Protein AF-X1FEM2-F1 (afdb_monomer_lite)

pLDDT: mean 85.8, std 10.71, range [53.5, 97.19]

Radius of gyration: 21.21 Å; chains: 1; bounding box: 32×51×67 Å

Sequence (137 aa):
MNKSILLIILLAVMNFSYGQSQCYWGSFNINFDDTICLHRLTIDSITNPNNIWQIGKPQKPIFYSAHSSPNVIATDTVNPYPPNDTSAFIVSNNAAMGGFQFPHTALLAVYYKVNSDSLKDYGLIEFSPDNGSTWIN

Organism: NCBI:txid412755

Structure (mmCIF, N/CA/C/O backbone):
data_AF-X1FEM2-F1
#
_entry.id   AF-X1FEM2-F1
#
loop_
_atom_site.group_PDB
_atom_site.id
_atom_site.type_symbol
_atom_site.label_atom_id
_atom_site.label_alt_id
_atom_site.label_comp_id
_atom_site.label_asym_id
_atom_site.label_entity_id
_atom_site.label_seq_id
_atom_site.pdbx_PDB_ins_code
_atom_site.Cartn_x
_atom_site.Cartn_y
_atom_site.Cartn_z
_atom_site.occupancy
_atom_site.B_iso_or_equiv
_atom_site.auth_seq_id
_atom_site.auth_comp_id
_atom_site.auth_asym_id
_atom_site.auth_atom_id
_atom_site.pdbx_PDB_model_num
ATOM 1 N N . MET A 1 1 ? 1.750 -31.756 -50.009 1.00 60.81 1 MET A N 1
ATOM 2 C CA . MET A 1 1 ? 2.315 -31.698 -48.642 1.00 60.81 1 MET A CA 1
ATOM 3 C C . MET A 1 1 ? 1.607 -32.738 -47.787 1.00 60.81 1 MET A C 1
ATOM 5 O O . MET A 1 1 ? 0.385 -32.792 -47.836 1.00 60.81 1 MET A O 1
ATOM 9 N N . ASN A 1 2 ? 2.341 -33.614 -47.092 1.00 82.31 2 ASN A N 1
ATOM 10 C CA . ASN A 1 2 ? 1.728 -34.677 -46.288 1.00 82.31 2 ASN A CA 1
ATOM 11 C C . ASN A 1 2 ? 0.924 -34.054 -45.129 1.00 82.31 2 ASN A C 1
ATOM 13 O O . ASN A 1 2 ? 1.413 -33.127 -44.483 1.00 82.31 2 ASN A O 1
ATOM 17 N N . LYS A 1 3 ? -0.292 -34.547 -44.860 1.00 75.19 3 LYS A N 1
ATOM 18 C CA . LYS A 1 3 ? -1.174 -34.022 -43.799 1.00 75.19 3 LYS A CA 1
ATOM 19 C C . LYS A 1 3 ? -0.483 -34.038 -42.429 1.00 75.19 3 LYS A C 1
ATOM 21 O O . LYS A 1 3 ? -0.671 -33.118 -41.641 1.00 75.19 3 LYS A O 1
ATOM 26 N N . SER A 1 4 ? 0.395 -35.014 -42.196 1.00 78.44 4 SER A N 1
ATOM 27 C CA . SER A 1 4 ? 1.227 -35.104 -40.990 1.00 78.44 4 SER A CA 1
ATOM 28 C C . SER A 1 4 ? 2.242 -33.961 -40.865 1.00 78.44 4 SER A C 1
ATOM 30 O O . SER A 1 4 ? 2.487 -33.486 -39.764 1.00 78.44 4 SER A O 1
ATOM 32 N N . ILE A 1 5 ? 2.794 -33.470 -41.981 1.00 81.69 5 ILE A N 1
ATOM 33 C CA . ILE A 1 5 ? 3.745 -32.343 -41.987 1.00 81.69 5 ILE A CA 1
ATOM 34 C C . ILE A 1 5 ? 3.013 -31.032 -41.677 1.00 81.69 5 ILE A C 1
ATOM 36 O O . ILE A 1 5 ? 3.506 -30.223 -40.898 1.00 81.69 5 ILE A O 1
ATOM 40 N N . LEU A 1 6 ? 1.806 -3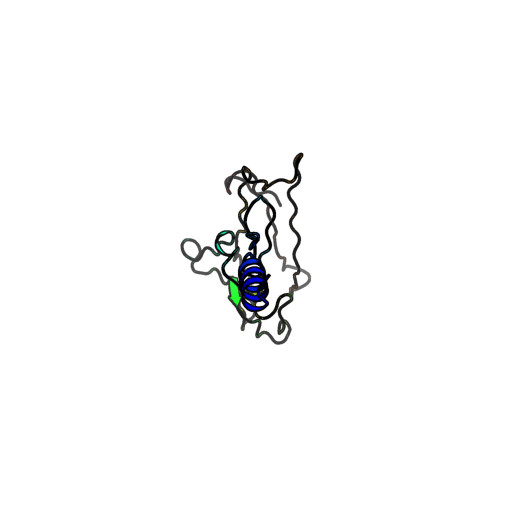0.847 -42.226 1.00 80.06 6 LEU A N 1
ATOM 41 C CA . LEU A 1 6 ? 0.972 -29.678 -41.934 1.00 80.06 6 LEU A CA 1
ATOM 42 C C . LEU A 1 6 ? 0.591 -29.610 -40.442 1.00 80.06 6 LEU A C 1
ATOM 44 O O . LEU A 1 6 ? 0.637 -28.536 -39.849 1.00 80.06 6 LEU A O 1
ATOM 48 N N . LEU A 1 7 ? 0.274 -30.753 -39.825 1.00 79.88 7 LEU A N 1
ATOM 49 C CA . LEU A 1 7 ? -0.083 -30.834 -38.405 1.00 79.88 7 LEU A CA 1
ATOM 50 C C . LEU A 1 7 ? 1.096 -30.485 -37.480 1.00 79.88 7 LEU A C 1
ATOM 52 O O . LEU A 1 7 ? 0.913 -29.768 -36.501 1.00 79.88 7 LEU A O 1
ATOM 56 N N . ILE A 1 8 ? 2.309 -30.941 -37.812 1.00 81.81 8 ILE A N 1
ATOM 57 C CA . ILE A 1 8 ? 3.528 -30.626 -37.047 1.00 81.81 8 ILE A CA 1
ATOM 58 C C . ILE A 1 8 ? 3.834 -29.124 -37.108 1.00 81.81 8 ILE A C 1
ATOM 60 O O . ILE A 1 8 ? 4.168 -28.525 -36.088 1.00 81.81 8 ILE A O 1
ATOM 64 N N . ILE A 1 9 ? 3.660 -28.500 -38.277 1.00 79.38 9 ILE A N 1
ATOM 65 C CA . ILE A 1 9 ? 3.836 -27.050 -38.437 1.00 79.38 9 ILE A CA 1
ATOM 66 C C . ILE A 1 9 ? 2.802 -26.289 -37.595 1.00 79.38 9 ILE A C 1
ATOM 68 O O . ILE A 1 9 ? 3.171 -25.369 -36.875 1.00 79.38 9 ILE A O 1
ATOM 72 N N . LEU A 1 10 ? 1.530 -26.699 -37.612 1.00 74.75 10 LEU A N 1
ATOM 73 C CA . LEU A 1 10 ? 0.476 -26.075 -36.800 1.00 74.75 10 LEU A CA 1
ATOM 74 C C . LEU A 1 10 ? 0.738 -26.182 -35.291 1.00 74.75 10 LEU A C 1
ATOM 76 O O . LEU A 1 10 ? 0.504 -25.217 -34.572 1.00 74.75 10 LEU A O 1
ATOM 80 N N . LEU A 1 11 ? 1.263 -27.312 -34.811 1.00 74.94 11 LEU A N 1
ATOM 81 C CA . LEU A 1 11 ? 1.608 -27.504 -33.397 1.00 74.94 11 LEU A CA 1
ATOM 82 C C . LEU A 1 11 ? 2.847 -26.695 -32.970 1.00 74.94 11 LEU A C 1
ATOM 84 O O . LEU A 1 11 ? 2.919 -26.237 -31.831 1.00 74.94 11 LEU A O 1
ATOM 88 N N . ALA A 1 12 ? 3.801 -26.468 -33.878 1.00 68.12 12 ALA A N 1
ATOM 89 C CA . ALA A 1 12 ? 4.998 -25.672 -33.602 1.00 68.12 12 ALA A CA 1
ATOM 90 C C . ALA A 1 12 ? 4.702 -24.167 -33.444 1.00 68.12 12 ALA A C 1
ATOM 92 O O . ALA A 1 12 ? 5.415 -23.475 -32.722 1.00 68.12 12 ALA A O 1
ATOM 93 N N . VAL A 1 13 ? 3.634 -23.659 -34.070 1.00 67.06 13 VAL A N 1
ATOM 94 C CA . VAL A 1 13 ? 3.251 -22.233 -34.010 1.00 67.06 13 VAL A CA 1
ATOM 95 C C . VAL A 1 13 ? 2.494 -21.885 -32.714 1.00 67.06 13 VAL A C 1
ATOM 97 O O . VAL A 1 13 ? 2.444 -20.720 -32.332 1.00 67.06 13 VAL A O 1
ATOM 100 N N . MET A 1 14 ? 1.959 -22.870 -31.978 1.00 61.69 14 MET A N 1
ATOM 101 C CA . MET A 1 14 ? 1.139 -22.624 -30.775 1.00 61.69 14 MET A CA 1
ATOM 102 C C . MET A 1 14 ? 1.923 -22.340 -29.478 1.00 61.69 14 MET A C 1
ATOM 104 O O . MET A 1 14 ? 1.300 -22.140 -28.441 1.00 61.69 14 MET A O 1
ATOM 108 N N . ASN A 1 15 ? 3.260 -22.308 -29.495 1.00 54.94 15 ASN A N 1
ATOM 109 C CA . ASN A 1 15 ? 4.065 -22.254 -28.262 1.00 54.94 15 ASN A CA 1
ATOM 110 C C . ASN A 1 15 ? 4.745 -20.907 -27.966 1.00 54.94 15 ASN A C 1
ATOM 112 O O . ASN A 1 15 ? 5.612 -20.840 -27.098 1.00 54.94 15 ASN A O 1
ATOM 116 N N . PHE A 1 16 ? 4.347 -19.816 -28.622 1.00 59.75 16 PHE A N 1
ATOM 117 C CA . PHE A 1 16 ? 4.850 -18.485 -28.269 1.00 59.75 16 PHE A CA 1
ATOM 118 C C . PHE A 1 16 ? 3.782 -17.679 -27.528 1.00 59.75 16 PHE A C 1
ATOM 120 O O . PHE A 1 16 ? 3.091 -16.846 -28.109 1.00 59.75 16 PHE A O 1
ATOM 127 N N . SER A 1 17 ? 3.656 -17.910 -26.219 1.00 60.50 17 SER A N 1
ATOM 128 C CA . SER A 1 17 ? 3.050 -16.921 -25.328 1.00 60.50 17 SER A CA 1
ATOM 129 C C . SER A 1 17 ? 4.133 -15.929 -24.903 1.00 60.50 17 SER A C 1
ATOM 131 O O . SER A 1 17 ? 5.008 -16.257 -24.101 1.00 60.50 17 SER A O 1
ATOM 133 N N . TYR A 1 18 ? 4.087 -14.709 -25.431 1.00 58.56 18 TYR A N 1
ATOM 134 C CA . TYR A 1 18 ? 4.856 -13.603 -24.870 1.00 58.56 18 TYR A CA 1
ATOM 135 C C . TYR A 1 18 ? 4.164 -13.156 -23.579 1.00 58.56 18 TYR A C 1
ATOM 137 O O . TYR A 1 18 ? 3.177 -12.425 -23.620 1.00 58.56 18 TYR A O 1
ATOM 145 N N . GLY A 1 19 ? 4.652 -13.614 -22.426 1.00 53.50 19 GLY A N 1
ATOM 146 C CA . GLY A 1 19 ? 4.263 -13.026 -21.147 1.00 53.50 19 GLY A CA 1
ATOM 147 C C . GLY A 1 19 ? 4.840 -11.615 -21.062 1.00 53.50 19 GLY A C 1
ATOM 148 O O . GLY A 1 19 ? 6.042 -11.458 -20.858 1.00 53.50 19 GLY A O 1
ATOM 149 N N . GLN A 1 20 ? 4.018 -10.582 -21.255 1.00 62.94 20 GLN A N 1
ATOM 150 C CA . GLN A 1 20 ? 4.429 -9.221 -20.911 1.00 62.94 20 GLN A CA 1
ATOM 151 C C . GLN A 1 20 ? 4.608 -9.175 -19.390 1.00 62.94 20 GLN A C 1
ATOM 153 O O . GLN A 1 20 ? 3.671 -9.467 -18.648 1.00 62.94 20 GLN A O 1
ATOM 158 N N . SER A 1 21 ? 5.819 -8.868 -18.918 1.00 61.59 21 SER A N 1
ATOM 159 C CA . SER A 1 21 ? 6.064 -8.695 -17.485 1.00 61.59 21 SER A CA 1
ATOM 160 C C . SER A 1 21 ? 5.261 -7.493 -16.996 1.00 61.59 21 SER A C 1
ATOM 162 O O . SER A 1 21 ? 5.571 -6.357 -17.350 1.00 61.59 21 SER A O 1
ATOM 164 N N . GLN A 1 22 ? 4.242 -7.746 -16.172 1.00 68.94 22 GLN A N 1
ATOM 165 C CA . GLN A 1 22 ? 3.334 -6.731 -15.620 1.00 68.94 22 GLN A CA 1
ATOM 166 C C . GLN A 1 22 ? 4.025 -5.749 -14.654 1.00 68.94 22 GLN A C 1
ATOM 168 O O . GLN A 1 22 ? 3.369 -4.856 -14.122 1.00 68.94 22 GLN A O 1
ATOM 173 N N . CYS A 1 23 ? 5.336 -5.909 -14.426 1.00 77.50 23 CYS A N 1
ATOM 174 C CA . CYS A 1 23 ? 6.104 -5.117 -13.470 1.00 77.50 23 CYS A CA 1
ATOM 175 C C . CYS A 1 23 ? 7.302 -4.349 -14.029 1.00 77.50 23 CYS A C 1
ATOM 177 O O . CYS A 1 23 ? 8.139 -3.851 -13.263 1.00 77.50 23 CYS A O 1
ATOM 179 N N . TYR A 1 24 ? 7.412 -4.261 -15.350 1.00 69.00 24 TYR A N 1
ATOM 180 C CA . TYR A 1 24 ? 8.526 -3.611 -16.033 1.00 69.00 24 TYR A CA 1
ATOM 181 C C . TYR A 1 24 ? 8.017 -2.365 -16.783 1.00 69.00 24 TYR A C 1
ATOM 183 O O . TYR A 1 24 ? 6.896 -2.376 -17.273 1.00 69.00 24 TYR A O 1
ATOM 191 N N . TRP A 1 25 ? 8.843 -1.316 -16.901 1.00 70.69 25 TRP A N 1
ATOM 192 C CA . TRP A 1 25 ? 8.527 -0.036 -17.582 1.00 70.69 25 TRP A CA 1
ATOM 193 C C . TRP A 1 25 ? 7.563 0.923 -16.861 1.00 70.69 25 TRP A C 1
ATOM 195 O O . TRP A 1 25 ? 6.712 1.546 -17.494 1.00 70.69 25 TRP A O 1
ATOM 205 N N . GLY A 1 26 ? 7.712 1.092 -15.543 1.00 70.44 26 GLY A N 1
ATOM 206 C CA . GLY A 1 26 ? 7.209 2.285 -14.847 1.00 70.44 26 GLY A CA 1
ATOM 207 C C . GLY A 1 26 ? 5.706 2.318 -14.567 1.00 70.44 26 GLY A C 1
ATOM 208 O O . GLY A 1 26 ? 5.279 2.957 -13.609 1.00 70.44 26 GLY A O 1
ATOM 209 N N . SER A 1 27 ? 4.933 1.549 -15.328 1.00 79.31 27 SER A N 1
ATOM 210 C CA . SER A 1 27 ? 3.554 1.171 -15.052 1.00 79.31 27 SER A CA 1
ATOM 211 C C . SER A 1 27 ? 3.526 -0.254 -14.506 1.00 79.31 27 SER A C 1
ATOM 213 O O . SER A 1 27 ? 4.156 -1.152 -15.063 1.00 79.31 27 SER A O 1
ATOM 215 N N . PHE A 1 28 ? 2.826 -0.461 -13.394 1.00 85.75 28 PHE A N 1
ATOM 216 C CA . PHE A 1 28 ? 2.641 -1.780 -12.799 1.00 85.75 28 PHE A CA 1
ATOM 217 C C . PHE A 1 28 ? 1.323 -1.843 -12.027 1.00 85.75 28 PHE A C 1
ATOM 219 O O . PHE A 1 28 ? 0.752 -0.817 -11.652 1.00 85.75 28 PHE A O 1
ATOM 226 N N . ASN A 1 29 ? 0.850 -3.061 -11.778 1.00 89.00 29 ASN A N 1
ATOM 227 C CA . ASN A 1 29 ? -0.324 -3.328 -10.957 1.00 89.00 29 ASN A CA 1
ATOM 228 C C . ASN A 1 29 ? 0.060 -4.266 -9.806 1.00 89.00 29 ASN A C 1
ATOM 230 O O . ASN A 1 29 ? 0.766 -5.248 -10.021 1.00 89.00 29 ASN A O 1
ATOM 234 N N . ILE A 1 30 ? -0.394 -3.956 -8.590 1.00 92.44 30 ILE A N 1
ATOM 235 C CA . ILE A 1 30 ? -0.272 -4.847 -7.432 1.00 92.44 30 ILE A CA 1
ATOM 236 C C . ILE A 1 30 ? -1.685 -5.310 -7.077 1.00 92.44 30 ILE A C 1
ATOM 238 O O . ILE A 1 30 ? -2.505 -4.502 -6.646 1.00 92.44 30 ILE A O 1
ATOM 242 N N . ASN A 1 31 ? -1.956 -6.601 -7.279 1.00 93.19 31 ASN A N 1
ATOM 243 C CA . ASN A 1 31 ? -3.241 -7.247 -6.980 1.00 93.19 31 ASN A CA 1
ATOM 244 C C . ASN A 1 31 ? -3.239 -8.017 -5.642 1.00 93.19 31 ASN A C 1
ATOM 246 O O . ASN A 1 31 ? -4.296 -8.443 -5.194 1.00 93.19 31 ASN A O 1
ATOM 250 N N . PHE A 1 32 ? -2.067 -8.178 -5.013 1.00 95.25 32 PHE A N 1
ATOM 251 C CA . PHE A 1 32 ? -1.831 -8.939 -3.773 1.00 95.25 32 PHE A CA 1
ATOM 252 C C . PHE A 1 32 ? -2.057 -10.463 -3.862 1.00 95.25 32 PHE A C 1
ATOM 254 O O . PHE A 1 32 ? -1.931 -11.164 -2.856 1.00 95.25 32 PHE A O 1
ATOM 261 N N . ASP A 1 33 ? -2.344 -10.988 -5.051 1.00 94.69 33 ASP A N 1
ATOM 262 C CA . ASP A 1 33 ? -2.659 -12.401 -5.287 1.00 94.69 33 ASP A CA 1
ATOM 263 C C . ASP A 1 33 ? -1.461 -13.190 -5.831 1.00 94.69 33 ASP A C 1
ATOM 265 O O . ASP A 1 33 ? -1.379 -14.407 -5.655 1.00 94.69 33 ASP A O 1
ATOM 269 N N . ASP A 1 34 ? -0.506 -12.497 -6.450 1.00 90.56 34 ASP A N 1
ATOM 270 C CA . ASP A 1 34 ? 0.747 -13.054 -6.947 1.00 90.56 34 ASP A CA 1
ATOM 271 C C . ASP A 1 34 ? 1.971 -12.265 -6.449 1.00 90.56 34 ASP A C 1
ATOM 273 O O . ASP A 1 34 ? 1.875 -11.230 -5.785 1.00 90.56 34 ASP A O 1
ATOM 277 N N . THR A 1 35 ? 3.161 -12.785 -6.748 1.00 89.88 35 THR A N 1
ATOM 278 C CA . THR A 1 35 ? 4.434 -12.195 -6.316 1.00 89.88 35 THR A CA 1
ATOM 279 C C . THR A 1 35 ? 5.098 -11.323 -7.383 1.00 89.88 35 THR A C 1
ATOM 281 O O . THR A 1 35 ? 6.154 -10.747 -7.114 1.00 89.88 35 THR A O 1
ATOM 284 N N . ILE A 1 36 ? 4.504 -11.184 -8.575 1.00 89.31 36 ILE A N 1
ATOM 285 C CA . ILE A 1 36 ? 5.135 -10.577 -9.761 1.00 89.31 36 ILE A CA 1
ATOM 286 C C . ILE A 1 36 ? 5.577 -9.144 -9.456 1.00 89.31 36 ILE A C 1
ATOM 288 O O . ILE A 1 36 ? 6.714 -8.764 -9.746 1.00 89.31 36 ILE A O 1
ATOM 292 N N . CYS A 1 37 ? 4.701 -8.367 -8.818 1.00 90.62 37 CYS A N 1
ATOM 293 C CA . CYS A 1 37 ? 4.967 -6.976 -8.452 1.00 90.62 37 CYS A CA 1
ATOM 294 C C . CYS A 1 37 ? 5.176 -6.711 -6.969 1.00 90.62 37 CYS A C 1
ATOM 296 O O . CYS A 1 37 ? 5.439 -5.572 -6.581 1.00 90.62 37 CYS A O 1
ATOM 298 N N . LEU A 1 38 ? 5.114 -7.747 -6.136 1.00 91.38 38 LEU A N 1
ATOM 299 C CA . LEU A 1 38 ? 5.116 -7.574 -4.688 1.00 91.38 38 LEU A CA 1
ATOM 300 C C . LEU A 1 38 ? 6.452 -7.053 -4.141 1.00 91.38 38 LEU A C 1
ATOM 302 O O . LEU A 1 38 ? 6.469 -6.387 -3.118 1.00 91.38 38 LEU A O 1
ATOM 306 N N . HIS A 1 39 ? 7.553 -7.251 -4.871 1.00 90.44 39 HIS A N 1
ATOM 307 C CA . HIS A 1 39 ? 8.873 -6.699 -4.536 1.00 90.44 39 HIS A CA 1
ATOM 308 C C . HIS A 1 39 ? 8.930 -5.159 -4.509 1.00 90.44 39 HIS A C 1
ATOM 310 O O . HIS A 1 39 ? 9.896 -4.594 -4.007 1.00 90.44 39 HIS A O 1
ATOM 316 N N . ARG A 1 40 ? 7.931 -4.473 -5.078 1.00 90.88 40 ARG A N 1
ATOM 317 C CA . ARG A 1 40 ? 7.809 -3.007 -5.031 1.00 90.88 40 ARG A CA 1
ATOM 318 C C . ARG A 1 40 ? 7.162 -2.511 -3.746 1.00 90.88 40 ARG A C 1
ATOM 320 O O . ARG A 1 40 ? 7.222 -1.314 -3.475 1.00 90.88 40 ARG A O 1
ATOM 327 N N . LEU A 1 41 ? 6.526 -3.405 -2.998 1.00 94.81 41 LEU A N 1
ATOM 328 C CA . LEU A 1 41 ? 5.828 -3.108 -1.765 1.00 94.81 41 LEU A CA 1
ATOM 329 C C . LEU A 1 41 ? 6.684 -3.526 -0.575 1.00 94.81 41 LEU A C 1
ATOM 331 O O . LEU A 1 41 ? 7.116 -4.672 -0.479 1.00 94.81 41 LEU A O 1
ATOM 335 N N . THR A 1 42 ? 6.867 -2.603 0.359 1.00 95.75 42 THR A N 1
ATOM 336 C CA . THR A 1 42 ? 7.611 -2.838 1.592 1.00 95.75 42 THR A CA 1
ATOM 337 C C . THR A 1 42 ? 6.704 -2.577 2.782 1.00 95.75 42 THR A C 1
ATOM 339 O O . THR A 1 42 ? 6.215 -1.463 2.965 1.00 95.75 42 THR A O 1
ATOM 342 N N . ILE A 1 43 ? 6.511 -3.603 3.607 1.00 96.50 43 ILE A N 1
ATOM 343 C CA . ILE A 1 43 ? 5.975 -3.477 4.963 1.00 96.50 43 ILE A CA 1
ATOM 344 C C . ILE A 1 43 ? 7.186 -3.564 5.882 1.00 96.50 43 ILE A C 1
ATOM 346 O O . ILE A 1 43 ? 7.828 -4.611 5.966 1.00 96.50 43 ILE A O 1
ATOM 350 N N . ASP A 1 44 ? 7.552 -2.451 6.510 1.00 91.62 44 ASP A N 1
ATOM 351 C CA . ASP A 1 44 ? 8.679 -2.450 7.433 1.00 91.62 44 ASP A CA 1
ATOM 352 C C . ASP A 1 44 ? 8.273 -3.117 8.747 1.00 91.62 44 ASP A C 1
ATOM 354 O O . ASP A 1 44 ? 7.578 -2.513 9.559 1.00 91.62 44 ASP A O 1
ATOM 358 N N . SER A 1 45 ? 8.717 -4.359 8.931 1.00 89.38 45 SER A N 1
ATOM 359 C CA . SER A 1 45 ? 8.591 -5.116 10.177 1.00 89.38 45 SER A CA 1
ATOM 360 C C . SER A 1 45 ? 9.908 -5.198 10.959 1.00 89.38 45 SER A C 1
ATOM 362 O O . SER A 1 45 ? 9.962 -5.869 11.988 1.00 89.38 45 SER A O 1
ATOM 364 N N . ILE A 1 46 ? 10.993 -4.599 10.450 1.00 90.25 46 ILE A N 1
ATOM 365 C CA . ILE A 1 46 ? 12.327 -4.666 11.063 1.00 90.25 46 ILE A CA 1
ATOM 366 C C . ILE A 1 46 ? 12.543 -3.437 11.940 1.00 90.25 46 ILE A C 1
ATOM 368 O O . ILE A 1 46 ? 12.846 -3.580 13.124 1.00 90.25 46 ILE A O 1
ATOM 372 N N . THR A 1 47 ? 12.390 -2.237 11.374 1.00 91.19 47 THR A N 1
ATOM 373 C CA . THR A 1 47 ? 12.539 -0.986 12.128 1.00 91.19 47 THR A CA 1
ATOM 374 C C . THR A 1 47 ? 11.244 -0.558 12.812 1.00 91.19 47 THR A C 1
ATOM 376 O O . THR A 1 47 ? 11.302 0.081 13.861 1.00 91.19 47 THR A O 1
ATOM 379 N N . ASN A 1 48 ? 10.092 -1.010 12.311 1.00 91.56 48 ASN A N 1
ATOM 380 C CA . ASN A 1 48 ? 8.794 -0.893 12.967 1.00 91.56 48 ASN A CA 1
ATOM 381 C C . ASN A 1 48 ? 8.169 -2.281 13.235 1.00 91.56 48 ASN A C 1
ATOM 383 O O . ASN A 1 48 ? 7.277 -2.718 12.510 1.00 91.56 48 ASN A O 1
ATOM 387 N N . PRO A 1 49 ? 8.587 -3.001 14.291 1.00 91.62 49 PRO A N 1
ATOM 388 C CA . PRO A 1 49 ? 8.073 -4.345 14.580 1.00 91.62 49 PRO A CA 1
ATOM 389 C C . PRO A 1 49 ? 6.583 -4.375 14.958 1.00 91.62 49 PRO A C 1
ATOM 391 O O . PRO A 1 49 ? 5.983 -5.446 14.973 1.00 91.62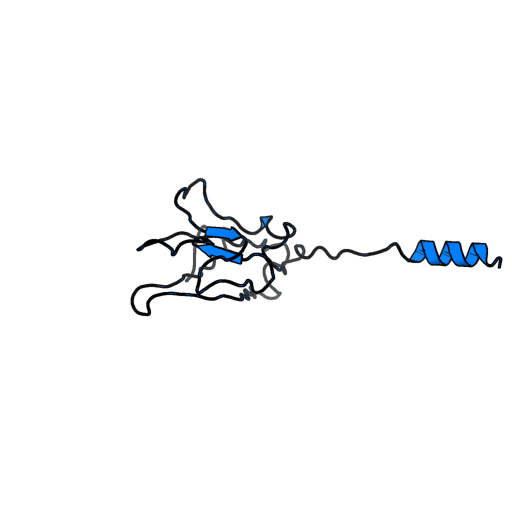 49 PRO A O 1
ATOM 394 N N . ASN A 1 50 ? 5.986 -3.219 15.262 1.00 93.62 50 ASN A N 1
ATOM 395 C CA . ASN A 1 50 ? 4.563 -3.094 15.575 1.00 93.62 50 ASN A CA 1
ATOM 396 C C . ASN A 1 50 ? 3.707 -2.801 14.334 1.00 93.62 50 ASN A C 1
ATOM 398 O O . ASN A 1 50 ? 2.513 -2.566 14.477 1.00 93.62 50 ASN A O 1
ATOM 402 N N . ASN A 1 51 ? 4.297 -2.789 13.135 1.00 96.88 51 ASN A N 1
ATOM 403 C CA . ASN A 1 51 ? 3.569 -2.578 11.894 1.00 96.88 51 ASN A CA 1
ATOM 404 C C . ASN A 1 51 ? 2.542 -3.696 11.666 1.00 96.88 51 ASN A C 1
ATOM 406 O O . ASN A 1 51 ? 2.907 -4.867 11.555 1.00 96.88 51 ASN A O 1
ATOM 410 N N . ILE A 1 52 ? 1.263 -3.334 11.582 1.00 96.38 52 ILE A N 1
ATOM 411 C CA . ILE A 1 52 ? 0.157 -4.297 11.464 1.00 96.38 52 ILE A CA 1
ATOM 412 C C . ILE A 1 52 ? -0.358 -4.485 10.032 1.00 96.38 52 ILE A C 1
ATOM 414 O O . ILE A 1 52 ? -1.338 -5.208 9.820 1.00 96.38 52 ILE A O 1
ATOM 418 N N . TRP A 1 53 ? 0.246 -3.829 9.037 1.00 97.19 53 TRP A N 1
ATOM 419 C CA . TRP A 1 53 ? -0.120 -4.072 7.644 1.00 97.19 53 TRP A CA 1
ATOM 420 C C . TRP A 1 53 ? 0.205 -5.513 7.259 1.00 97.19 53 TRP A C 1
ATOM 422 O O . TRP A 1 53 ? 1.304 -6.007 7.492 1.00 97.19 53 TRP A O 1
ATOM 432 N N . GLN A 1 54 ? -0.750 -6.190 6.632 1.00 95.88 54 GLN A N 1
ATOM 433 C CA . GLN A 1 54 ? -0.559 -7.544 6.135 1.00 95.88 54 GLN A CA 1
ATOM 434 C C . GLN A 1 54 ? -1.295 -7.777 4.825 1.00 95.88 54 GLN A C 1
ATOM 436 O O . GLN A 1 54 ? -2.340 -7.178 4.563 1.00 95.88 54 GLN A O 1
ATOM 441 N N . ILE A 1 55 ? -0.740 -8.682 4.021 1.00 96.81 55 ILE A N 1
ATOM 442 C CA . ILE A 1 55 ? -1.367 -9.184 2.804 1.00 96.81 55 ILE A CA 1
ATOM 443 C C . ILE A 1 55 ? -2.065 -10.502 3.123 1.00 96.81 55 ILE A C 1
ATOM 445 O O . ILE A 1 55 ? -1.441 -11.432 3.631 1.00 96.81 55 ILE A O 1
ATOM 449 N N . GLY A 1 56 ? -3.352 -10.600 2.805 1.00 95.88 56 GLY A N 1
ATOM 450 C CA . GLY A 1 56 ? -4.103 -11.835 2.985 1.00 95.88 56 GLY A CA 1
ATOM 451 C C . GLY A 1 56 ? -5.588 -11.693 2.695 1.00 95.88 56 GLY A C 1
ATOM 452 O O . GLY A 1 56 ? -6.086 -10.623 2.340 1.00 95.88 56 GLY A O 1
ATOM 453 N N . LYS A 1 57 ? -6.314 -12.800 2.859 1.00 96.06 57 LYS A N 1
ATOM 454 C CA . LYS A 1 57 ? -7.763 -12.823 2.672 1.00 96.06 57 LYS A CA 1
ATOM 455 C C . LYS A 1 57 ? -8.442 -11.955 3.743 1.00 96.06 57 LYS A C 1
ATOM 457 O O . LYS A 1 57 ? -8.193 -12.173 4.927 1.00 96.06 57 LYS A O 1
ATOM 462 N N . PRO A 1 58 ? -9.335 -11.025 3.372 1.00 94.56 58 PRO A N 1
ATOM 463 C CA . PRO A 1 58 ? -10.054 -10.211 4.345 1.00 94.56 58 PRO A CA 1
ATOM 464 C C . PRO A 1 58 ? -11.102 -11.055 5.095 1.00 94.56 58 PRO A C 1
ATOM 466 O O . PRO A 1 58 ? -11.902 -11.759 4.474 1.00 94.56 58 PRO A O 1
ATOM 469 N N . GLN A 1 59 ? -11.090 -11.004 6.431 1.00 94.56 59 GLN A N 1
ATOM 470 C CA . GLN A 1 59 ? -11.951 -11.807 7.318 1.00 94.56 59 GLN A CA 1
ATOM 471 C C . GLN A 1 59 ? -12.783 -10.956 8.297 1.00 94.56 59 GLN A C 1
ATOM 473 O O . GLN A 1 59 ? -13.521 -11.496 9.120 1.00 94.56 59 GLN A O 1
ATOM 478 N N . LYS A 1 60 ? -12.708 -9.625 8.202 1.00 92.06 60 LYS A N 1
ATOM 479 C CA . LYS A 1 60 ? -13.462 -8.693 9.051 1.00 92.06 60 LYS A CA 1
ATOM 480 C C . LYS A 1 60 ? -14.950 -8.675 8.654 1.00 92.06 60 LYS A C 1
ATOM 482 O O . LYS A 1 60 ? -15.259 -8.662 7.464 1.00 92.06 60 LYS A O 1
ATOM 487 N N . PRO A 1 61 ? -15.900 -8.519 9.597 1.00 89.25 61 PRO A N 1
ATOM 488 C CA . PRO A 1 61 ? -17.337 -8.485 9.278 1.00 89.25 61 PRO A CA 1
ATOM 489 C C . PRO A 1 61 ? -17.751 -7.408 8.264 1.00 89.25 61 PRO A C 1
ATOM 491 O O . PRO A 1 61 ? -18.688 -7.589 7.497 1.00 89.25 61 PRO A O 1
ATOM 494 N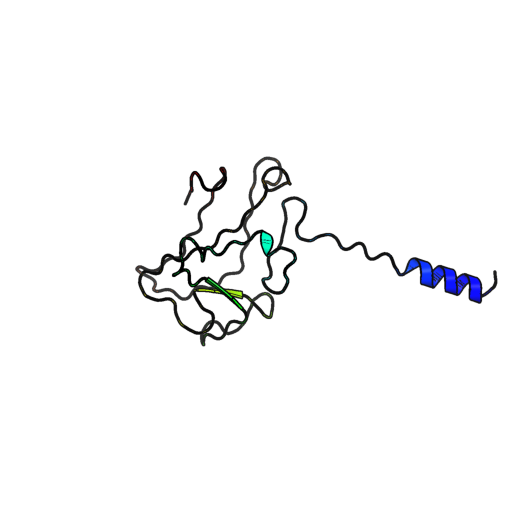 N . ILE A 1 62 ? -17.044 -6.279 8.251 1.00 87.88 62 ILE A N 1
ATOM 495 C CA . ILE A 1 62 ? -17.283 -5.140 7.350 1.00 87.88 62 ILE A CA 1
ATOM 496 C C . ILE A 1 62 ? -16.346 -5.130 6.132 1.00 87.88 62 ILE A C 1
ATOM 498 O O . ILE A 1 62 ? -16.555 -4.373 5.185 1.00 87.88 62 ILE A O 1
ATOM 502 N N . PHE A 1 63 ? -15.322 -5.978 6.137 1.00 88.06 63 PHE A N 1
ATOM 503 C CA . PHE A 1 63 ? -14.306 -6.134 5.100 1.00 88.06 63 PHE A CA 1
ATOM 504 C C . PHE A 1 63 ? -14.108 -7.632 4.883 1.00 88.06 63 PHE A C 1
ATOM 506 O O . PHE A 1 63 ? -13.227 -8.244 5.479 1.00 88.06 63 PHE A O 1
ATOM 513 N N . TYR A 1 64 ? -14.985 -8.215 4.068 1.00 88.06 64 TYR A N 1
ATOM 514 C CA . TYR A 1 64 ? -15.101 -9.665 3.877 1.00 88.06 64 TYR A CA 1
ATOM 515 C C . TYR A 1 64 ? -14.877 -10.106 2.423 1.00 88.06 64 TYR A C 1
ATOM 517 O O . TYR A 1 64 ? -15.041 -11.279 2.092 1.00 88.06 64 TYR A O 1
ATOM 525 N N . SER A 1 65 ? -14.520 -9.174 1.537 1.00 91.38 65 SER A N 1
ATOM 526 C CA . SER A 1 65 ? -14.242 -9.446 0.126 1.00 91.38 65 SER A CA 1
ATOM 527 C C . SER A 1 65 ? -13.120 -8.551 -0.386 1.00 91.38 65 SER A C 1
ATOM 529 O O . SER A 1 65 ? -13.091 -7.358 -0.077 1.00 91.38 65 SER A O 1
ATOM 531 N N . ALA A 1 66 ? -12.231 -9.122 -1.192 1.00 94.06 66 ALA A N 1
ATOM 532 C CA . ALA A 1 66 ? -11.195 -8.389 -1.906 1.00 94.06 66 ALA A CA 1
ATOM 533 C C . ALA A 1 66 ? -11.729 -7.843 -3.242 1.00 94.06 66 ALA A C 1
ATOM 535 O O . ALA A 1 66 ? -12.641 -8.432 -3.826 1.00 94.06 66 ALA A O 1
ATOM 536 N N . HIS A 1 67 ? -11.160 -6.734 -3.728 1.00 92.44 67 HIS A N 1
ATOM 537 C CA . HIS A 1 67 ? -11.468 -6.221 -5.070 1.00 92.44 67 HIS A CA 1
ATOM 538 C C . HIS A 1 67 ? -10.906 -7.156 -6.155 1.00 92.44 67 HIS A C 1
ATOM 540 O O . HIS A 1 67 ? -11.654 -7.618 -7.014 1.00 92.44 67 HIS A O 1
ATOM 546 N N . SER A 1 68 ? -9.616 -7.493 -6.065 1.00 89.69 68 SER A N 1
ATOM 547 C CA . SER A 1 68 ? -8.982 -8.621 -6.755 1.00 89.69 68 SER A CA 1
ATOM 548 C C . SER A 1 68 ? -8.953 -9.811 -5.800 1.00 89.69 68 SER A C 1
ATOM 550 O O . SER A 1 68 ? -8.297 -9.768 -4.769 1.00 89.69 68 SER A O 1
ATOM 552 N N . SER A 1 69 ? -9.772 -10.831 -6.055 1.00 90.25 69 SER A N 1
ATOM 553 C CA . SER A 1 69 ? -9.818 -12.001 -5.173 1.00 90.25 69 SER A CA 1
ATOM 554 C C . SER A 1 69 ? -8.612 -12.923 -5.393 1.00 90.25 69 SER A C 1
ATOM 556 O O . SER A 1 69 ? -8.349 -13.251 -6.551 1.00 90.25 69 SER A O 1
ATOM 558 N N . PRO A 1 70 ? -8.018 -13.494 -4.321 1.00 95.44 70 PRO A N 1
ATOM 559 C CA . PRO A 1 70 ? -8.553 -13.528 -2.947 1.00 95.44 70 PRO A CA 1
ATOM 560 C C . PRO A 1 70 ? -8.044 -12.486 -1.928 1.00 95.44 70 PRO A C 1
ATOM 562 O O . PRO A 1 70 ? -8.669 -12.384 -0.864 1.00 95.44 70 PRO A O 1
ATOM 565 N N . ASN A 1 71 ? -6.941 -11.779 -2.166 1.00 96.69 71 ASN A N 1
ATOM 566 C CA . ASN A 1 71 ? -6.200 -11.071 -1.117 1.00 96.69 71 ASN A CA 1
ATOM 567 C C . ASN A 1 71 ? -6.350 -9.544 -1.161 1.00 96.69 71 ASN A C 1
ATOM 569 O O . ASN A 1 71 ? -6.621 -8.923 -2.182 1.00 96.69 71 ASN A O 1
ATOM 573 N N . VAL A 1 72 ? -6.129 -8.918 -0.006 1.00 95.69 72 VAL A N 1
ATOM 574 C CA . VAL A 1 72 ? -5.968 -7.467 0.149 1.00 95.69 72 VAL A CA 1
ATOM 575 C C . VAL A 1 72 ? -4.706 -7.173 0.947 1.00 95.69 72 VAL A C 1
ATOM 577 O O . VAL A 1 72 ? -4.229 -8.042 1.674 1.00 95.69 72 VAL A O 1
ATOM 580 N N . ILE A 1 73 ? -4.222 -5.933 0.884 1.00 96.56 73 ILE A N 1
ATOM 581 C CA . ILE A 1 73 ? -3.375 -5.363 1.935 1.00 96.56 73 ILE A CA 1
ATOM 582 C C . ILE A 1 73 ? -4.251 -4.595 2.941 1.00 96.56 73 ILE A C 1
ATOM 584 O O . ILE A 1 73 ? -5.083 -3.781 2.539 1.00 96.56 73 ILE A O 1
ATOM 588 N N . ALA A 1 74 ? -4.118 -4.876 4.241 1.00 95.44 74 ALA A N 1
ATOM 589 C CA . ALA A 1 74 ? -4.939 -4.270 5.298 1.00 95.44 74 ALA A CA 1
ATOM 590 C C . ALA A 1 74 ? -4.207 -4.181 6.652 1.00 95.44 74 ALA A C 1
ATOM 592 O O . ALA A 1 74 ? -3.317 -4.983 6.924 1.00 95.44 74 ALA A O 1
ATOM 593 N N . THR A 1 75 ? -4.623 -3.244 7.513 1.00 93.56 75 THR A N 1
ATOM 594 C CA . THR A 1 75 ? -4.188 -3.092 8.917 1.00 93.56 75 THR A CA 1
ATOM 595 C C . THR A 1 75 ? -4.801 -4.184 9.801 1.00 93.56 75 THR A C 1
ATOM 597 O O . THR A 1 75 ? -5.796 -3.976 10.495 1.00 93.56 75 THR A O 1
ATOM 600 N N . ASP A 1 76 ? -4.257 -5.393 9.716 1.00 92.69 76 ASP A N 1
ATOM 601 C CA . ASP A 1 76 ? -4.852 -6.653 10.168 1.00 92.69 76 ASP A CA 1
ATOM 602 C C . ASP A 1 76 ? -6.042 -7.137 9.270 1.00 92.69 76 ASP A C 1
ATOM 604 O O . ASP A 1 76 ? -6.786 -6.355 8.678 1.00 92.69 76 ASP A O 1
ATOM 608 N N . THR A 1 77 ? -6.223 -8.451 9.113 1.00 91.75 77 THR A N 1
ATOM 609 C CA . THR A 1 77 ? -7.205 -9.135 8.246 1.00 91.75 77 THR A CA 1
ATOM 610 C C . THR A 1 77 ? -8.370 -9.691 9.057 1.00 91.75 77 THR A C 1
ATOM 612 O O . THR A 1 77 ? -9.439 -9.918 8.494 1.00 91.75 77 THR A O 1
ATOM 615 N N . VAL A 1 78 ? -8.187 -9.843 10.370 1.00 91.81 78 VAL A N 1
ATOM 616 C CA . VAL A 1 78 ? -9.113 -10.419 11.345 1.00 91.81 78 VAL A CA 1
ATOM 617 C C . VAL A 1 78 ? -9.631 -9.336 12.290 1.00 91.81 78 VAL A C 1
ATOM 619 O O . VAL A 1 78 ? -10.843 -9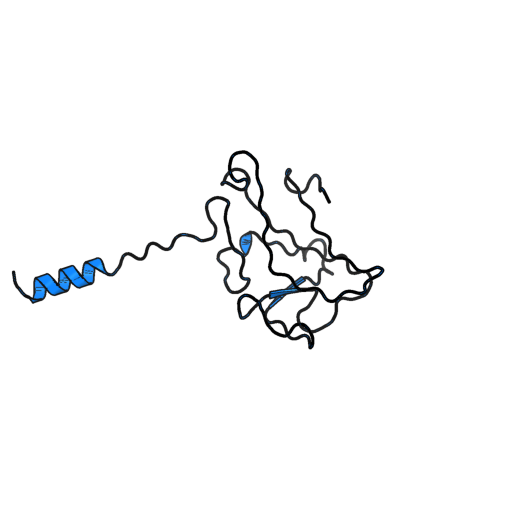.156 12.410 1.00 91.81 78 VAL A O 1
ATOM 622 N N . ASN A 1 79 ? -8.732 -8.584 12.931 1.00 92.38 79 ASN A N 1
ATOM 623 C CA . ASN A 1 79 ? -9.060 -7.659 14.020 1.00 92.38 79 ASN A CA 1
ATOM 624 C C . ASN A 1 79 ? -9.025 -6.191 13.575 1.00 92.38 79 ASN A C 1
ATOM 626 O O . ASN A 1 79 ? -8.247 -5.839 12.689 1.00 92.38 79 ASN A O 1
ATOM 630 N N . PRO A 1 80 ? -9.845 -5.298 14.159 1.00 91.31 80 PRO A N 1
ATOM 631 C CA . PRO A 1 80 ? -9.685 -3.855 13.972 1.00 91.31 80 PRO A CA 1
ATOM 632 C C . PRO A 1 80 ? -8.275 -3.382 14.353 1.00 91.31 80 PRO A C 1
ATOM 634 O O . PRO A 1 80 ? -7.644 -3.970 15.231 1.00 91.31 80 PRO A O 1
ATOM 637 N N . TYR A 1 81 ? -7.810 -2.303 13.721 1.00 91.44 81 TYR A N 1
ATOM 638 C CA . TYR A 1 81 ? -6.562 -1.655 14.123 1.00 91.44 81 TYR A CA 1
ATOM 639 C C . TYR A 1 81 ? -6.703 -1.058 15.541 1.00 91.44 81 TYR A C 1
ATOM 641 O O . TYR A 1 81 ? -7.808 -0.657 15.928 1.00 91.44 81 TYR A O 1
ATOM 649 N N . PRO A 1 82 ? -5.626 -1.019 16.347 1.00 91.94 82 PRO A N 1
ATOM 650 C CA . PRO A 1 82 ? -5.659 -0.425 17.675 1.00 91.94 82 PRO A CA 1
ATOM 651 C C . PRO A 1 82 ? -5.721 1.113 17.598 1.00 91.94 82 PRO A C 1
ATOM 653 O O . PRO A 1 82 ? -5.307 1.702 16.599 1.00 91.94 82 PRO A O 1
ATOM 656 N N . PRO A 1 83 ? -6.190 1.797 18.656 1.00 89.94 83 PRO A N 1
ATOM 657 C CA . PRO A 1 83 ? -6.151 3.256 18.711 1.00 89.94 83 PRO A CA 1
ATOM 658 C C . PRO A 1 83 ? -4.728 3.810 18.546 1.00 89.94 83 PRO A C 1
ATOM 660 O O . PRO A 1 83 ? -3.790 3.279 19.141 1.00 89.94 83 PRO A O 1
ATOM 663 N N . ASN A 1 84 ? -4.596 4.928 17.824 1.00 90.00 84 ASN A N 1
ATOM 664 C CA . ASN A 1 84 ? -3.324 5.609 17.535 1.00 90.00 84 ASN A CA 1
ATOM 665 C C . ASN A 1 84 ? -2.302 4.757 16.755 1.00 90.00 84 ASN A C 1
ATOM 667 O O . ASN A 1 84 ? -1.097 4.933 16.934 1.00 90.00 84 ASN A O 1
ATOM 671 N N . ASP A 1 85 ? -2.765 3.832 15.913 1.00 92.38 85 ASP A N 1
ATOM 672 C CA . ASP A 1 85 ? -1.887 3.106 14.996 1.00 92.38 85 ASP A CA 1
ATOM 673 C C . ASP A 1 85 ? -1.235 4.062 13.981 1.00 92.38 85 ASP A C 1
ATOM 675 O O . ASP A 1 85 ? -1.895 4.919 13.395 1.00 92.38 85 ASP A O 1
ATOM 679 N N . THR A 1 86 ? 0.074 3.908 13.781 1.00 92.75 86 THR A N 1
ATOM 680 C CA . THR A 1 86 ? 0.873 4.675 12.808 1.00 92.75 86 THR A CA 1
ATOM 681 C C . THR A 1 86 ? 1.558 3.757 11.797 1.00 92.75 86 THR A C 1
ATOM 683 O O . THR A 1 86 ? 2.569 4.116 11.188 1.00 92.75 86 THR A O 1
ATOM 686 N N . SER A 1 87 ? 1.037 2.540 11.635 1.00 96.00 87 SER A N 1
ATOM 687 C CA . SER A 1 87 ? 1.589 1.552 10.720 1.00 96.00 87 SER A CA 1
ATOM 688 C C . SER A 1 87 ? 1.506 2.047 9.277 1.00 96.00 87 SER A C 1
ATOM 690 O O . SER A 1 87 ? 0.485 2.576 8.835 1.00 96.00 87 SER A O 1
ATOM 692 N N . ALA A 1 88 ? 2.566 1.819 8.505 1.00 95.50 88 ALA A N 1
ATOM 693 C CA . ALA A 1 88 ? 2.658 2.261 7.119 1.00 95.50 88 ALA A CA 1
ATOM 694 C C . ALA A 1 88 ? 3.263 1.174 6.225 1.00 95.50 88 ALA A C 1
ATOM 696 O O . ALA A 1 88 ? 4.022 0.318 6.680 1.00 95.50 88 ALA A O 1
ATOM 697 N N . PHE A 1 89 ? 2.965 1.234 4.934 1.00 96.56 89 PHE A N 1
ATOM 698 C CA . PHE A 1 89 ? 3.682 0.483 3.909 1.00 96.56 89 PHE A CA 1
ATOM 699 C C . PHE A 1 89 ? 4.104 1.439 2.799 1.00 96.56 89 PHE A C 1
ATOM 701 O O . PHE A 1 89 ? 3.494 2.487 2.596 1.00 96.56 89 PHE A O 1
ATOM 708 N N . ILE A 1 90 ? 5.152 1.068 2.073 1.00 95.75 90 ILE A N 1
ATOM 709 C CA . ILE A 1 90 ? 5.712 1.877 0.994 1.00 95.75 90 ILE A CA 1
ATOM 710 C C . ILE A 1 90 ? 5.536 1.122 -0.314 1.00 95.75 90 ILE A C 1
ATOM 712 O O . ILE A 1 90 ? 5.900 -0.048 -0.414 1.00 95.75 90 ILE A O 1
ATOM 716 N N . VAL A 1 91 ? 5.017 1.805 -1.332 1.00 93.25 91 VAL A N 1
ATOM 717 C CA . VAL A 1 91 ? 5.060 1.333 -2.718 1.00 93.25 91 VAL A CA 1
ATOM 718 C C . VAL A 1 91 ? 6.119 2.139 -3.453 1.00 93.25 91 VAL A C 1
ATOM 720 O O . VAL A 1 91 ? 6.023 3.357 -3.571 1.00 93.25 91 VAL A O 1
ATOM 723 N N . SER A 1 92 ? 7.139 1.447 -3.947 1.00 90.50 92 SER A N 1
ATOM 724 C CA . SER A 1 92 ? 8.293 2.046 -4.605 1.00 90.50 92 SER A CA 1
ATOM 725 C C . SER A 1 92 ? 8.226 1.888 -6.123 1.00 90.50 92 SER A C 1
ATOM 727 O O . SER A 1 92 ? 7.846 0.847 -6.673 1.00 90.50 92 SER A O 1
ATOM 729 N N . ASN A 1 93 ? 8.627 2.943 -6.831 1.00 84.56 93 ASN A N 1
ATOM 730 C CA . ASN A 1 93 ? 8.803 2.904 -8.274 1.00 84.56 93 ASN A CA 1
ATOM 731 C C . ASN A 1 93 ? 10.170 3.455 -8.667 1.00 84.56 93 ASN A C 1
ATOM 733 O O . ASN A 1 93 ? 10.640 4.443 -8.109 1.00 84.56 93 ASN A O 1
ATOM 737 N N . ASN A 1 94 ? 10.809 2.824 -9.651 1.00 79.69 94 ASN A N 1
ATOM 738 C CA . ASN A 1 94 ? 12.082 3.295 -10.168 1.00 79.69 94 ASN A CA 1
ATOM 739 C C . ASN A 1 94 ? 11.833 4.422 -11.181 1.00 79.69 94 ASN A C 1
ATOM 741 O O . ASN A 1 94 ? 11.328 4.180 -12.280 1.00 79.69 94 ASN A O 1
ATOM 745 N N . ALA A 1 95 ? 12.225 5.644 -10.817 1.00 74.50 95 ALA A N 1
ATOM 746 C CA . ALA A 1 95 ? 12.066 6.828 -11.658 1.00 74.50 95 ALA A CA 1
ATOM 747 C C . ALA A 1 95 ? 12.717 6.668 -13.047 1.00 74.50 95 ALA A C 1
ATOM 749 O O . ALA A 1 95 ? 12.117 7.051 -14.049 1.00 74.50 95 ALA A O 1
ATOM 750 N N . ALA A 1 96 ? 13.891 6.031 -13.131 1.00 71.56 96 ALA A N 1
ATOM 751 C CA . ALA A 1 96 ? 14.626 5.837 -14.384 1.00 71.56 96 ALA A CA 1
ATOM 75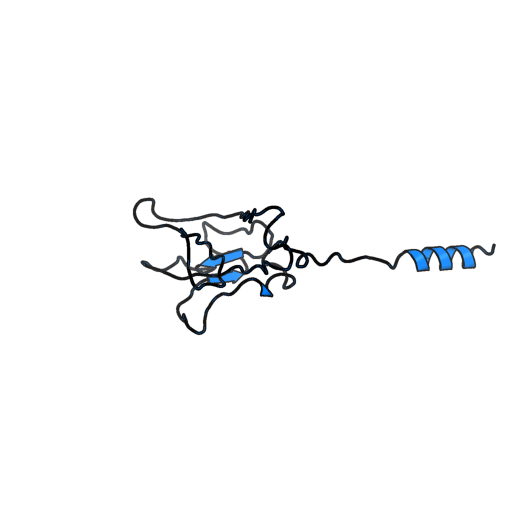2 C C . ALA A 1 96 ? 13.976 4.812 -15.330 1.00 71.56 96 ALA A C 1
ATOM 754 O O . ALA A 1 96 ? 14.271 4.802 -16.522 1.00 71.56 96 ALA A O 1
ATOM 755 N N . MET A 1 97 ? 13.076 3.962 -14.827 1.00 68.75 97 MET A N 1
ATOM 756 C CA . MET A 1 97 ? 12.381 2.940 -15.617 1.00 68.75 97 MET A CA 1
ATOM 757 C C . MET A 1 97 ? 10.953 3.346 -15.995 1.00 68.75 97 MET A C 1
ATOM 759 O O . MET A 1 97 ? 10.110 2.476 -16.185 1.00 68.75 97 MET A O 1
ATOM 763 N N . GLY A 1 98 ? 10.664 4.647 -16.093 1.00 66.38 98 GLY A N 1
ATOM 764 C CA . GLY A 1 98 ? 9.332 5.155 -16.437 1.00 66.38 98 GLY A CA 1
ATOM 765 C C . GLY A 1 98 ? 8.430 5.405 -15.230 1.00 66.38 98 GLY A C 1
ATOM 766 O O . GLY A 1 98 ? 7.214 5.461 -15.386 1.00 66.38 98 GLY A O 1
ATOM 767 N N . GLY A 1 99 ? 8.998 5.544 -14.024 1.00 67.88 99 GLY A N 1
ATOM 768 C CA . GLY A 1 99 ? 8.215 5.837 -12.819 1.00 67.88 99 GLY A CA 1
ATOM 769 C C . GLY A 1 99 ? 7.442 7.159 -12.874 1.00 67.88 99 GLY A C 1
ATOM 770 O O . GLY A 1 99 ? 6.498 7.354 -12.113 1.00 67.88 99 GLY A O 1
ATOM 771 N N . PHE A 1 100 ? 7.798 8.013 -13.833 1.00 74.25 100 PHE A N 1
ATOM 772 C CA . PHE A 1 100 ? 6.976 9.111 -14.307 1.00 74.25 100 PHE A CA 1
ATOM 773 C C . PHE A 1 100 ? 6.572 8.842 -15.753 1.00 74.25 100 PHE A C 1
ATOM 775 O O . PHE A 1 100 ? 7.415 8.572 -16.613 1.00 74.25 100 PHE A O 1
ATOM 782 N N . GLN A 1 101 ? 5.283 8.980 -16.037 1.00 73.69 101 GLN A N 1
ATOM 783 C CA . GLN A 1 101 ? 4.805 9.163 -17.391 1.00 73.69 101 GLN A CA 1
ATOM 784 C C . GLN A 1 101 ? 5.378 10.479 -17.921 1.00 73.69 101 GLN A C 1
ATOM 786 O O . GLN A 1 101 ? 5.224 11.540 -17.308 1.00 73.69 101 GLN A O 1
ATOM 791 N N . PHE A 1 102 ? 6.047 10.405 -19.073 1.00 68.00 102 PHE A N 1
ATOM 792 C CA . PHE A 1 102 ? 6.524 11.595 -19.763 1.00 68.00 102 PHE A CA 1
ATOM 793 C C . PHE A 1 102 ? 5.357 12.585 -19.949 1.00 68.00 102 PHE A C 1
ATOM 795 O O . PHE A 1 102 ? 4.293 12.166 -20.414 1.00 68.00 102 PHE A O 1
ATOM 802 N N . PRO A 1 103 ? 5.528 13.881 -19.632 1.00 72.62 103 PRO A N 1
ATOM 803 C CA . PRO A 1 103 ? 6.793 14.541 -19.292 1.00 72.62 103 PRO A CA 1
ATOM 804 C C . PRO A 1 103 ? 7.176 14.596 -17.799 1.00 72.62 103 PRO A C 1
ATOM 806 O O . PRO A 1 103 ? 8.335 14.884 -17.524 1.00 72.62 103 PRO A O 1
ATOM 809 N N . HIS A 1 104 ? 6.268 14.370 -16.842 1.00 75.56 104 HIS A N 1
ATOM 810 C CA . HIS A 1 104 ? 6.568 14.501 -15.397 1.00 75.56 104 HIS A CA 1
ATOM 811 C C . HIS A 1 104 ? 5.477 13.930 -14.466 1.00 75.56 104 HIS A C 1
ATOM 813 O O . HIS A 1 104 ? 5.401 14.300 -13.296 1.00 75.56 104 HIS A O 1
ATOM 819 N N . THR A 1 105 ? 4.581 13.074 -14.955 1.00 82.56 105 THR A N 1
ATOM 820 C CA . THR A 1 105 ? 3.390 12.668 -14.195 1.00 82.56 105 THR A CA 1
ATOM 821 C C . THR A 1 105 ? 3.607 11.328 -13.506 1.00 82.56 105 THR A C 1
ATOM 823 O O . THR A 1 105 ? 3.806 10.319 -14.171 1.00 82.56 105 THR A O 1
ATOM 826 N N . ALA A 1 106 ? 3.512 11.288 -12.179 1.00 81.25 106 ALA A N 1
ATOM 827 C CA . ALA A 1 106 ? 3.309 10.043 -11.444 1.00 81.25 106 ALA A CA 1
ATOM 828 C C . ALA A 1 106 ? 1.804 9.840 -11.226 1.00 81.25 106 ALA A C 1
ATOM 830 O O . ALA A 1 106 ? 1.105 10.774 -10.834 1.00 81.25 106 ALA A O 1
ATOM 831 N N . LEU A 1 107 ? 1.302 8.635 -11.499 1.00 85.25 107 LEU A N 1
ATOM 832 C CA . LEU A 1 107 ? -0.103 8.285 -11.305 1.00 85.25 107 LEU A CA 1
ATOM 833 C C . LEU A 1 107 ? -0.210 7.134 -10.309 1.00 85.25 107 LEU A C 1
ATOM 835 O O . LEU A 1 107 ? 0.379 6.075 -10.511 1.00 85.25 107 LEU A O 1
ATOM 839 N N . LEU A 1 108 ? -1.004 7.346 -9.261 1.00 88.75 108 LEU A N 1
ATOM 840 C CA . LEU A 1 108 ? -1.424 6.316 -8.321 1.00 88.75 108 LEU A CA 1
ATOM 841 C C . LEU A 1 108 ? -2.940 6.154 -8.442 1.00 88.75 108 LEU A C 1
ATOM 843 O O . LEU A 1 108 ? -3.690 7.107 -8.245 1.00 88.75 108 LEU A O 1
ATOM 847 N N . ALA A 1 109 ? -3.383 4.942 -8.759 1.00 91.12 109 ALA A N 1
ATOM 848 C CA . ALA A 1 109 ? -4.789 4.570 -8.749 1.00 91.12 109 ALA A CA 1
ATOM 849 C C . ALA A 1 109 ? -4.976 3.399 -7.786 1.00 91.12 109 ALA A C 1
ATOM 851 O O . ALA A 1 109 ? -4.270 2.395 -7.886 1.00 91.12 109 ALA A O 1
ATOM 852 N N . VAL A 1 110 ? -5.919 3.533 -6.853 1.00 92.88 110 VAL A N 1
ATOM 853 C CA . VAL A 1 110 ? -6.178 2.531 -5.816 1.00 92.88 110 VAL A CA 1
ATOM 854 C C . VAL A 1 110 ? -7.670 2.269 -5.673 1.00 92.88 110 VAL A C 1
ATOM 856 O O . VAL A 1 110 ? -8.482 3.193 -5.635 1.00 92.88 110 VAL A O 1
ATOM 859 N N . TYR A 1 111 ? -8.023 0.993 -5.540 1.00 94.44 111 TYR A N 1
ATOM 860 C CA . TYR A 1 111 ? -9.299 0.597 -4.963 1.00 94.44 111 TYR A CA 1
ATOM 861 C C . TYR A 1 111 ? -9.092 0.447 -3.467 1.00 94.44 111 TYR A C 1
ATOM 863 O O . TYR A 1 111 ? -8.331 -0.411 -3.025 1.00 94.44 111 TYR A O 1
ATOM 871 N N . TYR A 1 112 ? -9.761 1.290 -2.693 1.00 93.38 112 TYR A N 1
ATOM 872 C CA . TYR A 1 112 ? -9.670 1.260 -1.246 1.00 93.38 112 TYR A CA 1
ATOM 873 C C . TYR A 1 112 ? -11.060 1.209 -0.635 1.00 93.38 112 TYR A C 1
ATOM 875 O O . TYR A 1 112 ? -12.068 1.603 -1.223 1.00 93.38 112 TYR A O 1
ATOM 883 N N . LYS A 1 113 ? -11.093 0.718 0.590 1.00 91.38 113 LYS A N 1
ATOM 884 C CA . LYS A 1 113 ? -12.213 0.872 1.498 1.00 91.38 113 LYS A CA 1
ATOM 885 C C . LYS A 1 113 ? -11.602 1.318 2.818 1.00 91.38 113 LYS A C 1
ATOM 887 O O . LYS A 1 113 ? -10.445 1.008 3.098 1.00 91.38 113 LYS A O 1
ATOM 892 N N . VAL A 1 114 ? -12.362 2.049 3.618 1.00 90.94 114 VAL A N 1
ATOM 893 C CA . VAL A 1 114 ? -11.936 2.488 4.946 1.00 90.94 114 VAL A CA 1
ATOM 894 C C . VAL A 1 114 ? -13.106 2.320 5.902 1.00 90.94 114 VAL A C 1
ATOM 896 O O . VAL A 1 114 ? -14.261 2.508 5.519 1.00 90.94 114 VAL A O 1
ATOM 899 N N . ASN A 1 115 ? -12.803 1.929 7.134 1.00 89.62 115 ASN A N 1
ATOM 900 C CA . ASN A 1 115 ? -13.739 1.996 8.243 1.00 89.62 115 ASN A CA 1
ATOM 901 C C . ASN A 1 115 ? -13.037 2.719 9.381 1.00 89.62 115 ASN A C 1
ATOM 903 O O . ASN A 1 115 ? -12.174 2.136 10.028 1.00 89.62 115 ASN A O 1
ATOM 907 N N . SER A 1 116 ? -13.399 3.981 9.541 1.00 87.50 116 SER A N 1
ATOM 908 C CA . SER A 1 116 ? -12.726 4.984 10.354 1.00 87.50 116 SER A CA 1
ATOM 909 C C . SER A 1 116 ? -13.797 5.795 11.067 1.00 87.50 116 SER A C 1
ATOM 911 O O . SER A 1 116 ? -14.897 5.954 10.522 1.00 87.50 116 SER A O 1
ATOM 913 N N . ASP A 1 117 ? -13.499 6.322 12.253 1.00 85.06 117 ASP A N 1
ATOM 914 C CA . ASP A 1 117 ? -14.341 7.384 12.798 1.00 85.06 117 ASP A CA 1
ATOM 915 C C . ASP A 1 117 ? -14.251 8.645 11.914 1.00 85.06 117 ASP A C 1
ATOM 917 O O . ASP A 1 117 ? -13.324 8.801 11.117 1.00 85.06 117 ASP A O 1
ATOM 921 N N . SER A 1 118 ? -15.256 9.520 11.993 1.00 77.81 118 SER A N 1
ATOM 922 C CA . SER A 1 118 ? -15.353 10.707 11.135 1.00 77.81 118 SER A CA 1
ATOM 923 C C . SER A 1 118 ? -14.678 11.957 11.709 1.00 77.81 118 SER A C 1
ATOM 925 O O . SER A 1 118 ? -14.857 13.037 11.149 1.00 77.81 118 SER A O 1
ATOM 927 N N . LEU A 1 119 ? -14.021 11.869 12.868 1.00 80.88 119 LEU A N 1
ATOM 928 C CA . LEU A 1 119 ? -13.557 13.037 13.625 1.00 80.88 119 LEU A CA 1
ATOM 929 C C . LEU A 1 119 ? -12.040 13.092 13.780 1.00 80.88 119 LEU A C 1
ATOM 931 O O . LEU A 1 119 ? -11.472 14.176 13.669 1.00 80.88 119 LEU A O 1
ATOM 935 N N . LYS A 1 120 ? -11.398 11.972 14.105 1.00 83.75 120 LYS A N 1
ATOM 936 C CA . LYS A 1 120 ? -9.980 11.915 14.481 1.00 83.75 120 LYS A CA 1
ATOM 937 C C . LYS A 1 120 ? -9.180 10.932 13.646 1.00 83.75 120 LYS A C 1
ATOM 939 O O . LYS A 1 120 ? -7.979 11.140 13.493 1.00 83.75 120 LYS A O 1
ATOM 944 N N . ASP A 1 121 ? -9.828 9.910 13.107 1.00 88.94 121 ASP A N 1
ATOM 945 C CA . ASP A 1 121 ? -9.147 8.881 12.338 1.00 88.94 121 ASP A CA 1
ATOM 946 C C . ASP A 1 121 ? -9.005 9.295 10.864 1.00 88.94 121 ASP A C 1
ATOM 948 O O . ASP A 1 121 ? -9.933 9.812 10.235 1.00 88.94 121 ASP A O 1
ATOM 952 N N . TYR A 1 122 ? -7.820 9.065 10.299 1.00 88.69 122 TYR A N 1
ATOM 953 C CA . TYR A 1 122 ? -7.544 9.266 8.880 1.00 88.69 122 TYR A CA 1
ATOM 954 C C . TYR A 1 122 ? -6.463 8.301 8.391 1.00 88.69 122 TYR A C 1
ATOM 956 O O . TYR A 1 122 ? -5.636 7.815 9.160 1.00 88.69 122 TYR A O 1
ATOM 964 N N . GLY A 1 123 ? -6.476 8.035 7.085 1.00 88.88 123 GLY A N 1
ATOM 965 C CA . GLY A 1 123 ? -5.349 7.436 6.377 1.00 88.88 123 GLY A CA 1
ATOM 966 C C . GLY A 1 123 ? -4.546 8.531 5.684 1.00 88.88 123 GLY A C 1
ATOM 967 O O . GLY A 1 123 ? -5.129 9.474 5.149 1.00 88.88 123 GLY A O 1
ATOM 968 N N . LEU A 1 124 ? -3.224 8.401 5.690 1.00 92.50 124 LEU A N 1
ATOM 969 C CA . LEU A 1 124 ? -2.311 9.343 5.055 1.00 92.50 124 LEU A CA 1
ATOM 970 C C . LEU A 1 124 ? -1.662 8.685 3.829 1.00 92.50 124 LEU A C 1
ATOM 972 O O . LEU A 1 124 ? -1.217 7.541 3.898 1.00 92.50 124 LEU A O 1
ATOM 976 N N . ILE A 1 125 ? -1.631 9.405 2.707 1.00 93.94 125 ILE A N 1
ATOM 977 C CA . ILE A 1 125 ? -0.863 9.032 1.516 1.00 93.94 125 ILE A CA 1
ATOM 978 C C . ILE A 1 125 ? 0.167 10.132 1.307 1.00 93.94 125 ILE A C 1
ATOM 980 O O . ILE A 1 125 ? -0.208 11.275 1.072 1.00 93.94 125 ILE A O 1
ATOM 984 N N . GLU A 1 126 ? 1.444 9.772 1.372 1.00 94.81 126 GLU A N 1
ATOM 985 C CA . GLU A 1 126 ? 2.553 10.693 1.127 1.00 94.81 126 GLU A CA 1
ATOM 986 C C . GLU A 1 126 ? 3.332 10.272 -0.116 1.00 94.81 126 GLU A C 1
ATOM 988 O O . GLU A 1 126 ? 3.404 9.092 -0.475 1.00 94.81 126 GLU A O 1
ATOM 993 N N . PHE A 1 127 ? 3.947 11.252 -0.769 1.00 92.50 127 PHE A N 1
ATOM 994 C CA . PHE A 1 127 ? 4.795 11.052 -1.935 1.00 92.50 127 PHE A CA 1
ATOM 995 C C . PHE A 1 127 ? 6.228 11.504 -1.654 1.00 92.50 127 PHE A C 1
ATOM 997 O O . PHE A 1 127 ? 6.454 12.597 -1.137 1.00 92.50 127 PHE A O 1
ATOM 1004 N N . SER A 1 128 ? 7.198 10.681 -2.057 1.00 92.56 128 SER A N 1
ATOM 1005 C CA . SER A 1 128 ? 8.622 11.004 -1.988 1.00 92.56 128 SER A CA 1
ATOM 1006 C C . SER A 1 128 ? 9.279 10.877 -3.370 1.00 92.56 128 SER A C 1
ATOM 1008 O O . SER A 1 128 ? 9.295 9.779 -3.938 1.00 92.56 128 SER A O 1
ATOM 1010 N N . PRO A 1 129 ? 9.849 11.964 -3.928 1.00 88.81 129 PRO A N 1
ATOM 1011 C CA . PRO A 1 129 ? 10.598 11.919 -5.185 1.00 88.81 129 PRO A CA 1
ATOM 1012 C C . PRO A 1 129 ? 12.082 11.550 -5.003 1.00 88.81 129 PRO A C 1
ATOM 1014 O O . PRO A 1 129 ? 12.787 11.369 -5.995 1.00 88.81 129 PRO A O 1
ATOM 1017 N N . ASP A 1 130 ? 12.575 11.461 -3.763 1.00 90.38 130 ASP A N 1
ATOM 1018 C CA . ASP A 1 130 ? 14.002 11.405 -3.412 1.00 90.38 130 ASP A CA 1
ATOM 1019 C C . ASP A 1 130 ? 14.362 10.198 -2.527 1.00 90.38 130 ASP A C 1
ATOM 1021 O O . ASP A 1 130 ? 15.243 10.259 -1.662 1.00 90.38 130 ASP A O 1
ATOM 1025 N N . ASN A 1 131 ? 13.689 9.073 -2.787 1.00 89.19 131 ASN A N 1
ATOM 1026 C CA . ASN A 1 131 ? 13.928 7.787 -2.133 1.00 89.19 13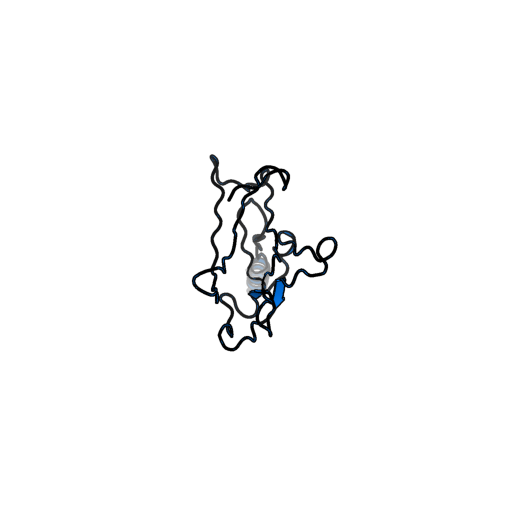1 ASN A CA 1
ATOM 1027 C C . ASN A 1 131 ? 13.736 7.831 -0.603 1.00 89.19 131 ASN A C 1
ATOM 1029 O O . ASN A 1 131 ? 14.489 7.210 0.146 1.00 89.19 131 ASN A O 1
ATOM 1033 N N . GLY A 1 132 ? 12.720 8.568 -0.150 1.00 91.25 132 GLY A N 1
ATOM 1034 C CA . GLY A 1 132 ? 12.309 8.655 1.250 1.00 91.25 132 GLY A CA 1
ATOM 1035 C C . GLY A 1 132 ? 13.049 9.707 2.075 1.00 91.25 132 GLY A C 1
ATOM 1036 O O . GLY A 1 132 ? 12.894 9.703 3.296 1.00 91.25 132 GLY A O 1
ATOM 1037 N N . SER A 1 133 ? 13.840 10.590 1.452 1.00 94.06 133 SER A N 1
ATOM 1038 C CA . SER A 1 133 ? 14.565 11.648 2.175 1.00 94.06 133 SER A CA 1
ATOM 1039 C C . SER A 1 133 ? 13.629 12.792 2.573 1.00 94.06 133 SER A C 1
ATOM 1041 O O . SER A 1 133 ? 13.741 13.336 3.672 1.00 94.06 133 SER A O 1
ATOM 1043 N N . THR A 1 134 ? 12.682 13.129 1.700 1.00 95.94 134 THR A N 1
ATOM 1044 C CA . THR A 1 134 ? 11.581 14.058 1.954 1.00 95.94 134 THR A CA 1
ATOM 1045 C C . THR A 1 134 ? 10.248 13.436 1.548 1.00 95.94 134 THR A C 1
ATOM 1047 O O . THR A 1 134 ? 10.178 12.600 0.644 1.00 95.94 134 THR A O 1
ATOM 1050 N N . TRP A 1 135 ? 9.184 13.846 2.240 1.00 94.81 135 TRP A N 1
ATOM 1051 C CA . TRP A 1 135 ? 7.816 13.378 2.033 1.00 94.81 135 TRP A CA 1
ATOM 1052 C C . TRP A 1 135 ? 6.875 14.576 1.913 1.00 94.81 135 TRP A C 1
ATOM 1054 O O . TRP A 1 135 ? 7.036 15.575 2.617 1.00 94.81 135 TRP A O 1
ATOM 1064 N N . ILE A 1 136 ? 5.934 14.485 0.977 1.00 94.25 136 ILE A N 1
ATOM 1065 C CA . ILE A 1 136 ? 4.930 15.507 0.668 1.00 94.25 136 ILE A CA 1
ATOM 1066 C C . ILE A 1 136 ? 3.550 14.899 0.930 1.00 94.25 136 ILE A C 1
ATOM 1068 O O . ILE A 1 136 ? 3.290 13.790 0.455 1.00 94.25 136 ILE A O 1
ATOM 1072 N N . ASN A 1 137 ? 2.692 15.623 1.656 1.00 89.31 137 ASN A N 1
ATOM 1073 C CA . ASN A 1 137 ? 1.321 15.237 2.002 1.00 89.31 137 ASN A CA 1
ATOM 1074 C C . ASN A 1 137 ? 0.248 15.982 1.194 1.00 89.31 137 ASN A C 1
ATOM 1076 O O . ASN A 1 137 ? 0.546 17.058 0.625 1.00 89.31 137 ASN A O 1
#

Foldseek 3Di:
DDPVVVVVVVVVVPPDDPDDQQQFQQHHDDQLPDDSQCVQKDFPCPVPVVAQWDKDAADDPVTHPGPRPGIDTDSHRHDDHDPPDPHDMGGDTDVVRCVDPPPGHHDDDDDDDDDADPPPDDDDDWDDPPVPPDIDD

Secondary structure (DSSP, 8-state):
--HHHHHHHHHHHTT------TTSSS-----SSSSTTGGGEEE--SS-TT--EEEE---BTTB---SSSS-EEEE-SSSPPPTT----EEE---GGGTTSBTTTB------------SSS------B-SSTTSS-B-